Protein AF-A0A7W0PRT0-F1 (afdb_monomer)

pLDDT: mean 80.56, std 15.02, range [45.62, 97.81]

Mean predicted aligned error: 17.12 Å

Sequence (152 aa):
MVGTLVRATRDLDLAEDAVQDAFESAIAAWARDGIPDSPAAWLITTARRKAIDRQRREMTLTRKLPLLIVPCDDESSIDDIPDERLRLIFTCCHPAIAIEGRVALALRLETAAIARLFVVPTATMAARVTRAKKIARSGIAYRVPEARELPG

Structure (mmCIF, N/CA/C/O backbone):
data_AF-A0A7W0PRT0-F1
#
_entry.id   AF-A0A7W0PRT0-F1
#
loop_
_atom_site.group_PDB
_atom_site.id
_atom_site.type_symbol
_atom_site.label_atom_id
_atom_site.label_alt_id
_atom_site.label_comp_id
_atom_site.label_asym_id
_atom_site.label_entity_id
_atom_site.label_seq_id
_atom_site.pdbx_PDB_ins_code
_atom_site.Cartn_x
_atom_site.Cartn_y
_atom_site.Cartn_z
_atom_site.occupancy
_atom_site.B_iso_or_equiv
_atom_site.auth_seq_id
_atom_site.auth_comp_id
_atom_site.auth_asym_id
_atom_site.auth_atom_id
_atom_site.pdbx_PDB_model_num
ATOM 1 N N . MET A 1 1 ? -13.320 6.266 21.717 1.00 76.94 1 MET A N 1
ATOM 2 C CA . MET A 1 1 ? -12.847 5.166 20.850 1.00 76.94 1 MET A CA 1
ATOM 3 C C . MET A 1 1 ? -11.833 5.661 19.828 1.00 76.94 1 MET A C 1
ATOM 5 O O . MET A 1 1 ? -10.686 5.259 19.961 1.00 76.94 1 MET A O 1
ATOM 9 N N . VAL A 1 2 ? -12.188 6.574 18.907 1.00 78.88 2 VAL A N 1
ATOM 10 C CA . VAL A 1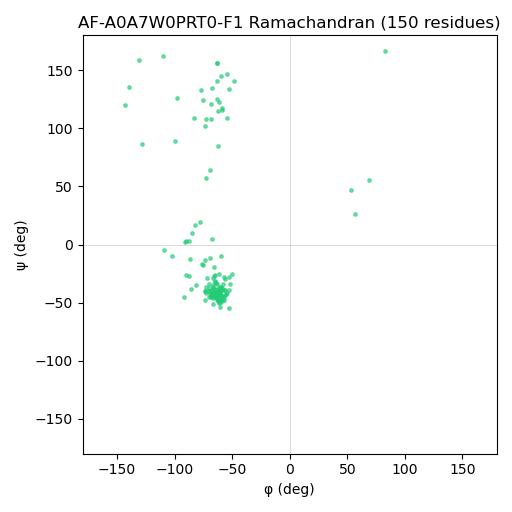 2 ? -11.227 7.165 17.944 1.00 78.88 2 VAL A CA 1
ATOM 11 C C . VAL A 1 2 ? -10.011 7.750 18.665 1.00 78.88 2 VAL A C 1
ATOM 13 O O . VAL A 1 2 ? -8.915 7.262 18.453 1.00 78.88 2 VAL A O 1
ATOM 16 N N . GLY A 1 3 ? -10.182 8.649 19.645 1.00 76.06 3 GLY A N 1
ATOM 17 C CA . GLY A 1 3 ? -9.042 9.197 20.409 1.00 76.06 3 GLY A CA 1
ATOM 18 C C . GLY A 1 3 ? -8.158 8.148 21.114 1.00 76.06 3 GLY A C 1
ATOM 19 O O . GLY A 1 3 ? -6.959 8.352 21.287 1.00 76.06 3 GLY A O 1
ATOM 20 N N . THR A 1 4 ? -8.720 6.990 21.476 1.00 82.88 4 THR A N 1
ATOM 21 C CA . THR A 1 4 ? -7.963 5.861 22.040 1.00 82.88 4 THR A CA 1
ATOM 22 C C . THR A 1 4 ? -7.127 5.160 20.967 1.00 82.88 4 THR A C 1
ATOM 24 O O . THR A 1 4 ? -5.984 4.793 21.236 1.00 82.88 4 THR A O 1
ATOM 27 N N . LEU A 1 5 ? -7.679 5.000 19.758 1.00 86.75 5 LEU A N 1
ATOM 28 C CA . LEU A 1 5 ? -6.958 4.471 18.604 1.00 86.75 5 LEU A CA 1
ATOM 29 C C . LEU A 1 5 ? -5.905 5.455 18.099 1.00 86.75 5 LEU A C 1
ATOM 31 O O . LEU A 1 5 ? -4.775 5.030 17.939 1.00 86.75 5 LEU A O 1
ATOM 35 N N . VAL A 1 6 ? -6.219 6.747 17.961 1.00 89.06 6 VAL A N 1
ATOM 36 C CA . VAL A 1 6 ? -5.270 7.796 17.540 1.00 89.06 6 VAL A CA 1
ATOM 37 C C . VAL A 1 6 ? -4.031 7.799 18.429 1.00 89.06 6 VAL A C 1
ATOM 39 O O . VAL A 1 6 ? -2.908 7.882 17.944 1.00 89.06 6 VAL A O 1
ATOM 42 N N . ARG A 1 7 ? -4.195 7.634 19.748 1.00 86.06 7 ARG A N 1
ATOM 43 C CA . ARG A 1 7 ? -3.053 7.517 20.668 1.00 86.06 7 ARG A CA 1
ATOM 44 C C . ARG A 1 7 ? -2.208 6.261 20.416 1.00 86.06 7 ARG A C 1
ATOM 46 O O . ARG A 1 7 ? -1.009 6.274 20.689 1.00 86.06 7 ARG A O 1
ATOM 53 N N . ALA A 1 8 ? -2.825 5.178 19.951 1.00 83.06 8 ALA A N 1
ATOM 54 C CA . ALA A 1 8 ? -2.164 3.904 19.685 1.00 83.06 8 ALA A CA 1
ATOM 55 C C . ALA A 1 8 ? -1.524 3.837 18.286 1.00 83.06 8 ALA A C 1
ATOM 57 O O . ALA A 1 8 ? -0.439 3.277 18.160 1.00 83.06 8 ALA A O 1
ATOM 58 N N . THR A 1 9 ? -2.170 4.401 17.265 1.00 85.75 9 THR A N 1
ATOM 59 C CA . THR A 1 9 ? -1.715 4.423 15.866 1.00 85.75 9 THR A CA 1
ATOM 60 C C . THR A 1 9 ? -0.808 5.612 15.567 1.00 85.75 9 THR A C 1
ATOM 62 O O . THR A 1 9 ? 0.048 5.509 14.699 1.00 85.75 9 THR A O 1
ATOM 65 N N . ARG A 1 10 ? -0.961 6.723 16.306 1.00 88.00 10 ARG A N 1
ATOM 66 C CA . ARG A 1 10 ? -0.395 8.052 15.995 1.00 88.00 10 ARG A CA 1
ATOM 67 C C . ARG A 1 10 ? -0.809 8.581 14.619 1.00 88.00 10 ARG A C 1
ATOM 69 O O . ARG A 1 10 ? -0.109 9.402 14.041 1.00 88.00 10 ARG A O 1
ATOM 76 N N . ASP A 1 11 ? -1.956 8.120 14.144 1.00 90.44 11 ASP A N 1
ATOM 77 C CA . ASP A 1 11 ? -2.507 8.414 12.829 1.00 90.44 11 ASP A CA 1
ATOM 78 C C . ASP A 1 11 ? -4.028 8.538 12.976 1.00 90.44 11 ASP A C 1
ATOM 80 O O . ASP A 1 11 ? -4.677 7.616 13.493 1.00 90.44 11 ASP A O 1
ATOM 84 N N . LEU A 1 12 ? -4.560 9.713 12.623 1.00 91.88 12 LEU A N 1
ATOM 85 C CA . LEU A 1 12 ? -5.978 10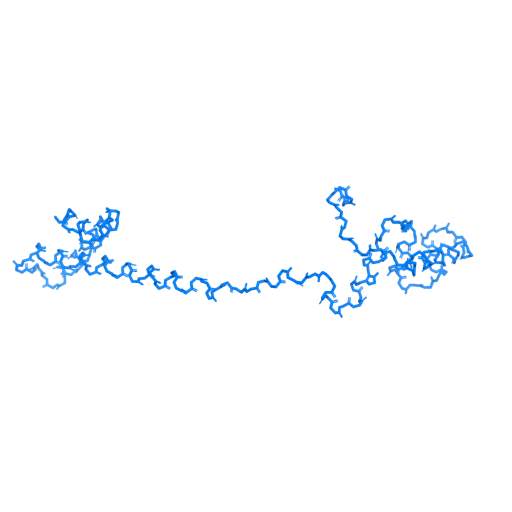.041 12.756 1.00 91.88 12 LEU A CA 1
ATOM 86 C C . LEU A 1 12 ? -6.817 9.322 11.707 1.00 91.88 12 LEU A C 1
ATOM 88 O O . LEU A 1 12 ? -7.800 8.680 12.071 1.00 91.88 12 LEU A O 1
ATOM 92 N N . ASP A 1 13 ? -6.389 9.373 10.453 1.00 92.44 13 ASP A N 1
ATOM 93 C CA . ASP A 1 13 ? -7.126 8.803 9.331 1.00 92.44 13 ASP A CA 1
ATOM 94 C C . ASP A 1 13 ? -7.214 7.282 9.493 1.00 92.44 13 ASP A C 1
ATOM 96 O O . ASP A 1 13 ? -8.296 6.694 9.459 1.00 92.44 13 ASP A O 1
ATOM 100 N N . LEU A 1 14 ? -6.092 6.640 9.847 1.00 91.50 14 LEU A N 1
ATOM 101 C CA . LEU A 1 14 ? -6.068 5.206 10.143 1.00 91.50 14 LEU A CA 1
ATOM 102 C C . LEU A 1 14 ? -6.992 4.834 11.312 1.00 91.50 14 LEU A C 1
ATOM 104 O O . LEU A 1 14 ? -7.586 3.752 11.324 1.00 91.50 14 LEU A O 1
ATOM 108 N N . ALA A 1 15 ? -7.083 5.694 12.328 1.00 91.75 15 ALA A N 1
ATOM 109 C CA . ALA A 1 15 ? -7.939 5.458 13.482 1.00 91.75 15 ALA A CA 1
ATOM 110 C C . ALA A 1 15 ? -9.426 5.576 13.130 1.00 91.75 15 ALA A C 1
ATOM 112 O O . ALA A 1 15 ? -10.221 4.775 13.629 1.00 91.75 15 ALA A O 1
ATOM 113 N N . GLU A 1 16 ? -9.804 6.547 12.301 1.00 94.94 16 GLU A N 1
ATOM 114 C CA . GLU A 1 16 ? -11.180 6.724 11.837 1.00 94.94 16 GLU A CA 1
ATOM 115 C C . GLU A 1 16 ? -11.617 5.563 10.945 1.00 94.94 16 GLU A C 1
ATOM 117 O O . GLU A 1 16 ? -12.615 4.907 11.259 1.00 94.94 16 GLU A O 1
ATOM 122 N N . ASP A 1 17 ? -10.821 5.222 9.933 1.00 95.88 17 ASP A N 1
ATOM 123 C CA . ASP A 1 17 ? -11.082 4.095 9.032 1.00 95.88 17 ASP A CA 1
ATOM 124 C C . ASP A 1 17 ? -11.220 2.777 9.798 1.00 95.88 17 ASP A C 1
ATOM 126 O O . ASP A 1 17 ? -12.140 1.986 9.584 1.00 95.88 17 ASP A O 1
ATOM 130 N N . ALA A 1 18 ? -10.322 2.527 10.753 1.00 96.38 18 ALA A N 1
ATOM 131 C CA . ALA A 1 18 ? -10.369 1.311 11.554 1.00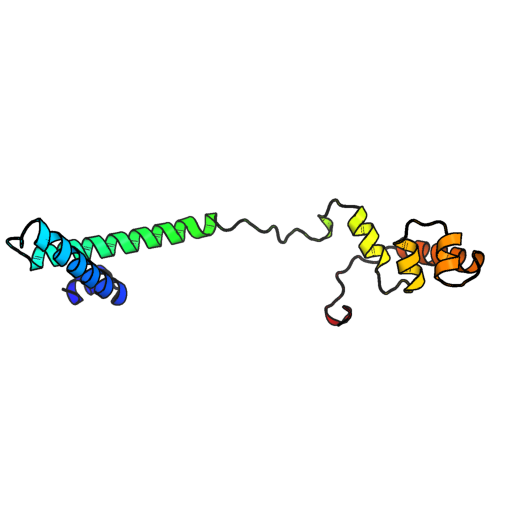 96.38 18 ALA A CA 1
ATOM 132 C C . ALA A 1 18 ? -11.619 1.233 12.445 1.00 96.38 18 ALA A C 1
ATOM 134 O O . ALA A 1 18 ? -12.119 0.135 12.707 1.00 96.38 18 ALA A O 1
ATOM 135 N N . VAL A 1 19 ? -12.129 2.372 12.921 1.00 96.56 19 VAL A N 1
ATOM 136 C CA . VAL A 1 19 ? -13.381 2.425 13.683 1.00 96.56 19 VAL A CA 1
ATOM 137 C C . VAL A 1 19 ? -14.583 2.187 12.774 1.00 96.56 19 VAL A C 1
ATOM 139 O O . VAL A 1 19 ? -15.469 1.422 13.156 1.00 96.56 19 VAL A O 1
ATOM 142 N N . GLN A 1 20 ? -14.608 2.771 11.577 1.00 97.00 20 GLN A N 1
ATOM 143 C CA . GLN A 1 20 ? -15.679 2.549 10.601 1.00 97.00 20 GLN A CA 1
ATOM 144 C C . GLN A 1 20 ? -15.762 1.071 10.190 1.00 97.00 20 GLN A C 1
ATOM 146 O O . GLN A 1 20 ? -16.824 0.460 10.315 1.00 97.00 20 GLN A O 1
ATOM 151 N N . ASP A 1 21 ? -14.629 0.451 9.853 1.00 97.50 21 ASP A N 1
ATOM 152 C CA . ASP A 1 21 ? -14.549 -0.985 9.552 1.00 97.50 21 ASP A CA 1
ATOM 153 C C . ASP A 1 21 ? -15.029 -1.867 10.718 1.00 97.50 21 ASP A C 1
AT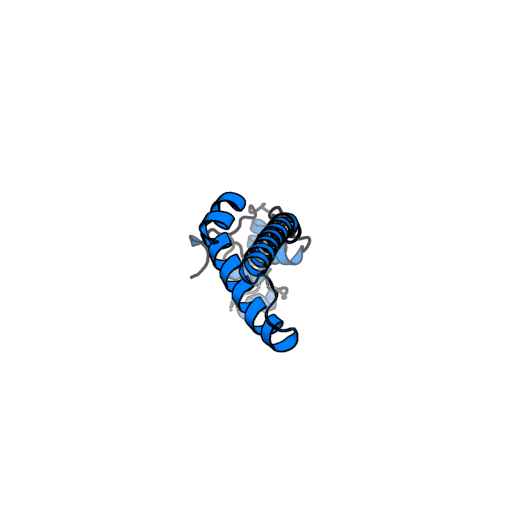OM 155 O O . ASP A 1 21 ? -15.543 -2.976 10.522 1.00 97.50 21 ASP A O 1
ATOM 159 N N . ALA A 1 22 ? -14.793 -1.431 11.960 1.00 97.56 22 ALA A N 1
ATOM 160 C CA . ALA A 1 22 ? -15.240 -2.158 13.141 1.00 97.56 22 ALA A CA 1
ATOM 161 C C . ALA A 1 22 ? -16.763 -2.100 13.286 1.00 97.56 22 ALA A C 1
ATOM 163 O O . ALA A 1 22 ? -17.366 -3.121 13.613 1.00 97.56 22 ALA A O 1
ATOM 164 N N . PHE A 1 23 ? -17.382 -0.952 12.999 1.00 97.25 23 PHE A N 1
ATOM 165 C CA . PHE A 1 23 ? -18.839 -0.827 12.952 1.00 97.25 23 PHE A CA 1
ATOM 166 C C . PHE A 1 23 ? -19.453 -1.641 11.813 1.00 97.25 23 PHE A C 1
ATOM 168 O O . PHE A 1 23 ? -20.430 -2.350 12.044 1.00 97.25 23 PHE A O 1
ATOM 175 N N . GLU A 1 24 ? -18.857 -1.624 10.622 1.00 97.81 24 GLU A N 1
ATOM 176 C CA . GLU A 1 24 ? -19.289 -2.475 9.508 1.00 97.81 24 GLU A CA 1
ATOM 177 C C . GLU A 1 24 ? -19.258 -3.960 9.907 1.00 97.81 24 GLU A C 1
ATOM 179 O O . GLU A 1 24 ? -20.238 -4.692 9.752 1.00 97.81 24 GLU A O 1
ATOM 184 N N . SER A 1 25 ? -18.150 -4.390 10.521 1.00 97.25 25 SER A N 1
ATOM 185 C CA . SER A 1 25 ? -17.993 -5.766 11.004 1.00 97.25 25 SER A CA 1
ATOM 186 C C . SER A 1 25 ? -19.006 -6.106 12.106 1.00 97.25 25 SER A C 1
ATOM 188 O O . SER A 1 25 ? -19.461 -7.246 12.182 1.00 97.25 25 SER A O 1
ATOM 190 N N . ALA A 1 26 ? -19.365 -5.137 12.954 1.00 97.56 26 ALA A N 1
ATOM 191 C CA . ALA A 1 26 ? -20.356 -5.313 14.010 1.00 97.56 26 ALA A CA 1
ATOM 192 C C . ALA A 1 26 ? -21.758 -5.551 13.443 1.00 97.56 26 ALA A C 1
ATOM 194 O O . ALA A 1 26 ? -22.436 -6.461 13.907 1.00 97.56 26 ALA A O 1
ATOM 195 N N . ILE A 1 27 ? -22.176 -4.797 12.420 1.00 97.38 27 ILE A N 1
ATOM 196 C CA . ILE A 1 27 ? -23.500 -4.962 11.797 1.00 97.38 27 ILE A CA 1
ATOM 197 C C . ILE A 1 27 ? -23.669 -6.395 11.282 1.00 97.38 27 ILE A C 1
ATOM 199 O O . ILE A 1 27 ? -24.667 -7.049 11.581 1.00 97.38 27 ILE A O 1
ATOM 203 N N . ALA A 1 28 ? -22.669 -6.911 10.563 1.00 96.31 28 ALA A N 1
ATOM 204 C CA . ALA A 1 28 ? -22.704 -8.273 10.041 1.00 96.31 28 ALA A CA 1
ATOM 205 C C . ALA A 1 28 ? -22.625 -9.337 11.153 1.00 96.31 28 ALA A C 1
ATOM 207 O O . ALA A 1 28 ? -23.374 -10.313 11.131 1.00 96.31 28 ALA A O 1
ATOM 208 N N . ALA A 1 29 ? -21.727 -9.158 12.128 1.00 96.56 29 ALA A N 1
ATOM 209 C CA . ALA A 1 29 ? -21.525 -10.130 13.200 1.00 96.56 29 ALA A CA 1
ATOM 210 C C . ALA A 1 29 ? -22.729 -10.203 14.144 1.00 96.56 29 ALA A C 1
ATOM 212 O O . ALA A 1 29 ? -23.188 -11.294 14.456 1.00 96.56 29 ALA A O 1
ATOM 213 N N . TRP A 1 30 ? -23.281 -9.066 14.568 1.00 96.94 30 TRP A N 1
ATOM 214 C CA . TRP A 1 30 ? -24.387 -9.041 15.527 1.00 96.94 30 TRP A CA 1
ATOM 215 C C . TRP A 1 30 ? -25.700 -9.522 14.919 1.00 96.94 30 TRP A C 1
ATOM 217 O O . TRP A 1 30 ? -26.515 -10.103 15.630 1.00 96.94 30 TRP A O 1
ATOM 227 N N . ALA A 1 31 ? -25.893 -9.342 13.608 1.00 96.25 31 ALA A N 1
ATOM 228 C CA . ALA A 1 31 ? -27.037 -9.913 12.903 1.00 96.25 31 ALA A CA 1
ATOM 229 C C . ALA A 1 31 ? -27.024 -11.453 12.911 1.00 96.25 31 ALA A C 1
ATOM 231 O O . ALA A 1 31 ? -28.084 -12.073 12.942 1.00 96.25 31 ALA A O 1
ATOM 232 N N . ARG A 1 32 ? -25.837 -12.071 12.885 1.00 96.19 32 ARG A N 1
ATOM 233 C CA . ARG A 1 32 ? -25.671 -13.531 12.855 1.00 96.19 32 ARG A CA 1
ATOM 234 C C . ARG A 1 32 ? -25.546 -14.145 14.250 1.00 96.19 32 ARG A C 1
ATOM 236 O O . ARG A 1 32 ? -26.166 -15.165 14.525 1.00 96.19 32 ARG A O 1
ATOM 243 N N . ASP A 1 33 ? -24.735 -13.524 15.099 1.00 95.81 33 ASP A N 1
ATOM 244 C CA . ASP A 1 33 ? -24.234 -14.099 16.351 1.00 95.81 33 ASP A CA 1
ATOM 245 C C . ASP A 1 33 ? -24.869 -13.437 17.594 1.00 95.81 33 ASP A C 1
ATOM 247 O O . ASP A 1 33 ? -24.628 -13.869 18.720 1.00 95.81 33 ASP A O 1
ATOM 251 N N . GLY A 1 34 ? -25.696 -12.400 17.403 1.00 94.62 34 GLY A N 1
ATOM 252 C CA . GLY A 1 34 ? -26.265 -11.584 18.475 1.00 94.62 34 GLY A CA 1
ATOM 253 C C . GLY A 1 34 ? -25.318 -10.485 18.971 1.00 94.62 34 GLY A C 1
ATOM 254 O O . GLY A 1 34 ? -24.127 -10.453 18.656 1.00 94.62 34 GLY A O 1
ATOM 255 N N . ILE A 1 35 ? -25.861 -9.540 19.744 1.00 96.06 35 ILE A N 1
ATOM 256 C CA . ILE A 1 35 ? -25.077 -8.452 20.343 1.00 96.06 35 ILE A CA 1
ATOM 257 C C . ILE A 1 35 ? -24.269 -9.022 21.527 1.00 96.06 35 ILE A C 1
ATOM 259 O O . ILE A 1 35 ? -24.875 -9.582 22.439 1.00 96.06 35 ILE A O 1
ATOM 263 N N . PRO A 1 36 ? -22.930 -8.876 21.553 1.00 95.12 36 PRO A N 1
ATOM 264 C CA . PRO A 1 36 ? -22.096 -9.327 22.664 1.00 95.12 36 PRO A CA 1
ATOM 265 C C . PRO A 1 36 ? -22.416 -8.598 23.972 1.00 95.12 36 PRO A C 1
ATOM 267 O O . PRO A 1 36 ? -22.800 -7.430 23.948 1.00 95.12 36 PRO A O 1
ATOM 270 N N . ASP A 1 37 ? -22.099 -9.221 25.110 1.00 95.25 37 ASP A N 1
ATOM 271 C CA . ASP A 1 37 ? -22.300 -8.637 26.450 1.00 95.25 37 ASP A CA 1
ATOM 272 C C . ASP A 1 37 ? -21.605 -7.277 26.641 1.00 95.25 37 ASP A C 1
ATOM 274 O O . ASP A 1 37 ? -22.067 -6.422 27.396 1.00 95.25 37 ASP A O 1
ATOM 278 N N . SER A 1 38 ? -20.485 -7.049 25.943 1.00 95.69 38 SER A N 1
ATOM 279 C CA . SER A 1 38 ? -19.787 -5.759 25.925 1.00 95.69 38 SER A CA 1
ATOM 280 C C . SER A 1 38 ? -19.527 -5.271 24.493 1.00 95.69 38 SER A C 1
ATOM 282 O O . SER A 1 38 ? -18.435 -5.477 23.946 1.00 95.69 38 SER A O 1
ATOM 284 N N . PRO A 1 39 ? -20.495 -4.568 23.872 1.00 95.62 39 PRO A N 1
ATOM 285 C CA . PRO A 1 39 ? -20.374 -4.085 22.495 1.00 95.62 39 PRO A CA 1
ATOM 286 C C . PRO A 1 39 ? -19.210 -3.106 22.315 1.00 95.62 39 PRO A C 1
ATOM 288 O O . PRO A 1 39 ? -18.468 -3.173 21.336 1.00 95.62 39 PRO A O 1
ATOM 291 N N . ALA A 1 40 ? -19.002 -2.219 23.293 1.00 94.88 40 ALA A N 1
ATOM 292 C CA . ALA A 1 40 ? -17.932 -1.228 23.254 1.00 94.88 40 ALA A CA 1
ATOM 293 C C . ALA A 1 40 ? -16.537 -1.875 23.282 1.00 94.88 40 ALA A C 1
ATOM 295 O O . ALA A 1 40 ? -15.658 -1.483 22.512 1.00 94.88 40 ALA A O 1
ATOM 296 N N . ALA A 1 41 ? -16.329 -2.887 24.133 1.00 94.69 41 ALA A N 1
ATOM 297 C CA . ALA A 1 41 ? -15.056 -3.604 24.203 1.00 94.69 41 ALA A CA 1
ATOM 298 C C . ALA A 1 41 ? -14.786 -4.400 22.919 1.00 94.69 41 ALA A C 1
ATOM 300 O O . ALA A 1 41 ? -13.648 -4.434 22.436 1.00 94.69 41 ALA A O 1
ATOM 301 N N . TRP A 1 42 ? -15.837 -4.987 22.338 1.00 96.88 42 TRP A N 1
ATOM 302 C CA . TRP A 1 42 ? -15.759 -5.673 21.053 1.00 96.88 42 TRP A CA 1
ATOM 303 C C . TRP A 1 42 ? -15.333 -4.710 19.939 1.00 96.88 42 TRP A C 1
ATOM 305 O O . TRP A 1 42 ? -14.354 -4.978 19.246 1.00 96.88 42 TRP A O 1
ATOM 315 N N . LEU A 1 43 ? -15.984 -3.546 19.828 1.00 97.06 43 LEU A N 1
ATOM 316 C CA . LEU A 1 43 ? -15.668 -2.531 18.817 1.00 97.06 43 LEU A CA 1
ATOM 317 C C . LEU A 1 43 ? -14.235 -2.008 18.944 1.00 97.06 43 LEU A C 1
ATOM 319 O O . LEU A 1 43 ? -13.514 -1.967 17.951 1.00 97.06 43 LEU A O 1
ATOM 323 N N . ILE A 1 44 ? -13.785 -1.672 20.158 1.00 95.38 44 ILE A N 1
ATOM 324 C CA . ILE A 1 44 ? -12.408 -1.205 20.394 1.00 95.38 44 ILE A CA 1
ATOM 325 C C . ILE A 1 44 ? -11.392 -2.276 19.978 1.00 95.38 44 ILE A C 1
ATOM 327 O O . ILE A 1 44 ? -10.379 -1.969 19.345 1.00 95.38 44 ILE A O 1
ATOM 331 N N . THR A 1 45 ? -11.658 -3.537 20.320 1.00 96.06 45 THR A N 1
ATOM 332 C CA . THR A 1 45 ? -10.772 -4.660 19.990 1.00 96.06 45 THR A CA 1
ATOM 333 C C . THR A 1 45 ? -10.716 -4.896 18.485 1.00 96.06 45 THR A C 1
ATOM 335 O O . THR A 1 45 ? -9.625 -5.036 17.927 1.00 96.06 45 THR A O 1
ATOM 338 N N . THR A 1 46 ? -11.870 -4.902 17.819 1.00 97.38 46 THR A N 1
ATOM 339 C CA . THR A 1 46 ? -11.976 -5.065 16.367 1.00 97.38 46 THR A CA 1
ATOM 340 C C . THR A 1 46 ? -11.290 -3.914 15.639 1.00 97.38 46 THR A C 1
ATOM 342 O O . THR A 1 46 ? -10.442 -4.174 14.788 1.00 97.38 46 THR A O 1
ATOM 345 N N . ALA A 1 47 ? -11.543 -2.662 16.029 1.00 97.00 47 ALA A N 1
ATOM 346 C CA . ALA A 1 47 ? -10.887 -1.492 15.446 1.00 97.00 47 ALA A CA 1
ATOM 347 C C . ALA A 1 47 ? -9.362 -1.565 15.604 1.00 97.00 47 ALA A C 1
ATOM 349 O O . ALA A 1 47 ? -8.616 -1.382 14.645 1.00 97.00 47 ALA A O 1
ATOM 350 N N . ARG A 1 48 ? -8.865 -1.940 16.789 1.00 95.56 48 ARG A N 1
ATOM 351 C CA . ARG A 1 48 ? -7.421 -2.107 17.012 1.00 95.56 48 ARG A CA 1
ATOM 352 C C . ARG A 1 48 ? -6.811 -3.177 16.102 1.00 95.56 48 ARG A C 1
ATOM 354 O O . ARG A 1 48 ? -5.715 -2.976 15.586 1.00 95.56 48 ARG A O 1
ATOM 361 N N . ARG A 1 49 ? -7.501 -4.304 15.898 1.00 96.44 49 ARG A N 1
ATOM 362 C CA . ARG A 1 49 ? -7.050 -5.364 14.979 1.00 96.44 49 ARG A CA 1
ATOM 363 C C . ARG A 1 49 ? -7.029 -4.873 13.528 1.00 96.44 49 ARG A C 1
ATOM 365 O O . ARG A 1 49 ? -6.016 -5.054 12.864 1.00 96.44 49 ARG A O 1
ATOM 372 N N . LYS A 1 50 ? -8.081 -4.178 13.078 1.00 96.56 50 LYS A N 1
ATOM 373 C CA . LYS A 1 50 ? -8.169 -3.583 11.731 1.00 96.56 50 LYS A CA 1
ATOM 374 C C . LYS A 1 50 ? -7.033 -2.590 11.464 1.00 96.56 50 LYS A C 1
ATOM 376 O O . LYS A 1 50 ? -6.405 -2.660 10.411 1.00 96.56 50 LYS A O 1
ATOM 381 N N . ALA A 1 51 ? -6.721 -1.726 12.432 1.00 95.75 51 ALA A N 1
ATOM 382 C CA . ALA A 1 51 ? -5.603 -0.786 12.331 1.00 95.75 51 ALA A CA 1
ATOM 383 C C . ALA A 1 51 ? -4.250 -1.509 12.189 1.00 95.75 51 ALA A C 1
ATOM 385 O O . ALA A 1 51 ? -3.471 -1.199 11.289 1.00 95.75 51 ALA A O 1
ATOM 386 N N . ILE A 1 52 ? -3.993 -2.524 13.026 1.00 94.88 52 ILE A N 1
ATOM 387 C CA . ILE A 1 52 ? -2.769 -3.342 12.951 1.00 94.88 52 ILE A CA 1
ATOM 388 C C . ILE A 1 52 ? -2.661 -4.047 11.594 1.00 94.88 52 ILE A C 1
ATOM 390 O O . ILE A 1 52 ? -1.580 -4.100 11.006 1.00 94.88 52 ILE A O 1
ATOM 394 N N . ASP A 1 53 ? -3.765 -4.594 11.091 1.00 95.25 53 ASP A N 1
ATOM 395 C CA . ASP A 1 53 ? -3.777 -5.307 9.818 1.00 95.25 53 ASP A CA 1
ATOM 396 C C . ASP A 1 53 ? -3.507 -4.370 8.634 1.00 95.25 53 ASP A C 1
ATOM 398 O O . ASP A 1 53 ? -2.727 -4.735 7.752 1.00 95.25 53 ASP A O 1
ATOM 402 N N . ARG A 1 54 ? -4.069 -3.151 8.629 1.00 93.62 54 ARG A N 1
ATOM 403 C CA . ARG A 1 54 ? -3.731 -2.119 7.630 1.00 93.62 54 ARG A CA 1
ATOM 404 C C . ARG A 1 54 ? -2.241 -1.775 7.673 1.00 93.62 54 ARG A C 1
ATOM 406 O O . ARG A 1 54 ? -1.574 -1.878 6.647 1.00 93.62 54 ARG A O 1
ATOM 413 N N . GLN A 1 55 ? -1.694 -1.496 8.855 1.00 92.75 55 GLN A N 1
ATOM 414 C CA . GLN A 1 55 ? -0.275 -1.159 9.004 1.00 92.75 55 GLN A CA 1
ATOM 415 C C . GLN A 1 55 ? 0.646 -2.300 8.535 1.00 92.75 55 GLN A C 1
ATOM 417 O O . GLN A 1 55 ? 1.636 -2.078 7.843 1.00 92.75 55 GLN A O 1
ATOM 422 N N . ARG A 1 56 ? 0.300 -3.558 8.837 1.00 93.81 56 ARG A N 1
ATOM 423 C CA . ARG A 1 56 ? 1.042 -4.734 8.344 1.00 93.81 56 ARG A CA 1
ATOM 424 C C . ARG A 1 56 ? 0.981 -4.878 6.824 1.00 93.81 56 ARG A C 1
ATOM 426 O O . ARG A 1 56 ? 1.975 -5.286 6.212 1.00 93.81 56 ARG A O 1
ATOM 433 N N . ARG A 1 57 ? -0.172 -4.583 6.214 1.00 94.50 57 ARG A N 1
ATOM 434 C CA . ARG A 1 57 ? -0.334 -4.587 4.752 1.00 94.50 57 ARG A CA 1
ATOM 435 C C . ARG A 1 57 ? 0.534 -3.516 4.111 1.00 94.50 57 ARG A C 1
ATOM 437 O O . ARG A 1 57 ? 1.248 -3.836 3.169 1.00 94.50 57 ARG A O 1
ATOM 444 N N . GLU A 1 58 ? 0.538 -2.308 4.659 1.00 93.31 58 GLU A N 1
ATOM 445 C CA . GLU A 1 58 ? 1.366 -1.205 4.174 1.00 93.31 58 GLU A CA 1
ATOM 446 C C . GLU A 1 58 ? 2.861 -1.521 4.299 1.00 93.31 58 GLU A C 1
ATOM 448 O O . GLU A 1 58 ? 3.589 -1.453 3.315 1.00 93.31 58 GLU A O 1
ATOM 453 N N . MET A 1 59 ? 3.315 -2.020 5.454 1.00 93.31 59 MET A N 1
ATOM 454 C CA . MET A 1 59 ? 4.699 -2.486 5.624 1.00 93.31 59 MET A CA 1
ATOM 455 C C . MET A 1 59 ? 5.077 -3.573 4.608 1.00 93.31 59 MET A C 1
ATOM 457 O O . MET A 1 59 ? 6.196 -3.604 4.094 1.00 93.31 59 MET A O 1
ATOM 461 N N . THR A 1 60 ? 4.149 -4.488 4.315 1.00 95.69 60 THR A N 1
ATOM 462 C CA . THR A 1 60 ? 4.365 -5.534 3.309 1.00 95.69 60 THR A CA 1
ATOM 463 C C . THR A 1 60 ? 4.451 -4.945 1.908 1.00 95.69 60 THR A C 1
ATOM 465 O O . THR A 1 60 ? 5.321 -5.366 1.148 1.00 95.69 60 THR A O 1
ATOM 468 N N . LEU A 1 61 ? 3.582 -3.987 1.576 1.00 94.06 61 LEU A N 1
ATOM 469 C CA . LEU A 1 61 ? 3.597 -3.277 0.303 1.00 94.06 61 LEU A CA 1
ATOM 470 C C . LEU A 1 61 ? 4.927 -2.546 0.128 1.00 94.06 61 LEU A C 1
ATOM 472 O O . LEU A 1 61 ? 5.633 -2.836 -0.829 1.00 94.06 61 LEU A O 1
ATOM 476 N N . THR A 1 62 ? 5.331 -1.716 1.089 1.00 94.44 62 THR A N 1
ATOM 477 C CA . THR A 1 62 ? 6.603 -0.979 1.069 1.00 94.44 62 THR A CA 1
ATOM 478 C C . THR A 1 62 ? 7.807 -1.906 0.920 1.00 94.44 62 THR A C 1
ATOM 480 O O . THR A 1 62 ? 8.727 -1.608 0.167 1.00 94.44 62 THR A O 1
ATOM 483 N N . ARG A 1 63 ? 7.798 -3.073 1.576 1.00 93.81 63 ARG A N 1
ATOM 484 C CA . ARG A 1 63 ? 8.872 -4.071 1.437 1.00 93.81 63 ARG A CA 1
ATOM 485 C C . ARG A 1 63 ? 8.891 -4.746 0.062 1.00 93.81 63 ARG A C 1
ATOM 487 O O . ARG A 1 63 ? 9.957 -5.135 -0.403 1.00 93.81 63 ARG A O 1
ATOM 494 N N . LYS A 1 64 ? 7.727 -4.957 -0.557 1.00 93.25 64 LYS A N 1
ATOM 495 C CA . LYS A 1 64 ? 7.604 -5.674 -1.836 1.00 93.25 64 LYS A CA 1
ATOM 496 C C . LYS A 1 64 ? 7.692 -4.762 -3.053 1.00 93.25 64 LYS A C 1
ATOM 498 O O . LYS A 1 64 ? 8.091 -5.243 -4.105 1.00 93.25 64 LYS A O 1
ATOM 503 N N . LEU A 1 65 ? 7.344 -3.484 -2.925 1.00 93.12 65 LEU A N 1
ATOM 504 C CA . LEU A 1 65 ? 7.321 -2.533 -4.034 1.00 93.12 65 LEU A CA 1
ATOM 505 C C . LEU A 1 65 ? 8.674 -2.451 -4.768 1.00 93.12 65 LEU A C 1
ATOM 507 O O . LEU A 1 65 ? 8.663 -2.536 -5.992 1.00 93.12 65 LEU A O 1
ATOM 511 N N . PRO A 1 66 ? 9.838 -2.423 -4.082 1.00 88.81 66 PRO A N 1
ATOM 512 C CA . PRO A 1 66 ? 11.135 -2.440 -4.757 1.00 88.81 66 PRO A CA 1
ATOM 513 C C . PRO A 1 66 ? 11.417 -3.733 -5.531 1.00 88.81 66 PRO A C 1
ATOM 515 O O . PRO A 1 66 ? 12.156 -3.705 -6.502 1.00 88.81 66 PRO A O 1
ATOM 518 N N . LEU A 1 67 ? 10.819 -4.863 -5.136 1.00 89.19 67 LEU A N 1
ATOM 519 C CA . LEU A 1 67 ? 10.975 -6.142 -5.845 1.00 89.19 67 LEU A CA 1
ATOM 520 C C . LEU A 1 67 ? 10.174 -6.188 -7.154 1.00 89.19 67 LEU A C 1
ATOM 522 O O . LEU A 1 67 ? 10.409 -7.064 -7.979 1.00 89.19 67 LEU A O 1
ATOM 526 N N . LEU A 1 68 ? 9.201 -5.287 -7.320 1.00 85.31 68 LEU A N 1
ATOM 527 C CA . LEU A 1 68 ? 8.447 -5.117 -8.564 1.00 85.31 68 LEU A CA 1
ATOM 528 C C . LEU A 1 68 ? 9.153 -4.170 -9.538 1.00 85.31 68 LEU A C 1
ATOM 530 O O . LEU A 1 68 ? 8.767 -4.107 -10.704 1.00 85.31 68 LEU A O 1
ATOM 534 N N . ILE A 1 69 ? 10.175 -3.444 -9.076 1.00 82.12 69 ILE A N 1
ATOM 535 C CA . ILE A 1 69 ? 11.043 -2.671 -9.954 1.00 82.12 69 ILE A CA 1
ATOM 536 C C . ILE A 1 69 ? 11.928 -3.682 -10.677 1.00 82.12 69 ILE A C 1
ATOM 538 O O . ILE A 1 69 ? 12.884 -4.210 -10.114 1.00 82.12 69 ILE A O 1
ATOM 542 N N . VAL A 1 70 ? 11.587 -3.969 -11.930 1.00 74.31 70 VAL A N 1
ATOM 543 C CA . VAL A 1 70 ? 12.549 -4.539 -12.871 1.00 74.31 70 VAL A CA 1
ATOM 544 C C . VAL A 1 70 ? 13.561 -3.428 -13.128 1.00 74.31 70 VAL A C 1
ATOM 546 O O . VAL A 1 70 ? 13.133 -2.354 -13.559 1.00 74.31 70 VAL A O 1
ATOM 549 N N . PRO A 1 71 ? 14.861 -3.624 -12.840 1.00 63.81 71 PRO A N 1
ATOM 550 C CA . PRO A 1 71 ? 15.875 -2.707 -13.325 1.00 63.81 71 PRO A CA 1
ATOM 551 C C . PRO A 1 71 ? 15.696 -2.619 -14.841 1.00 63.81 71 PRO A C 1
ATOM 553 O O . PRO A 1 71 ? 15.904 -3.595 -15.558 1.00 63.81 71 PRO A O 1
ATOM 556 N N . CYS A 1 72 ? 15.207 -1.480 -15.324 1.00 55.28 72 CYS A N 1
ATOM 557 C CA . CYS A 1 72 ? 15.497 -1.102 -16.689 1.00 55.28 72 CYS A CA 1
ATOM 558 C C . CYS A 1 72 ? 16.988 -0.813 -16.638 1.00 55.28 72 CYS A C 1
ATOM 560 O O . CYS A 1 72 ? 17.392 0.138 -15.965 1.00 55.28 72 CYS A O 1
ATOM 562 N N . ASP A 1 73 ? 17.803 -1.684 -17.225 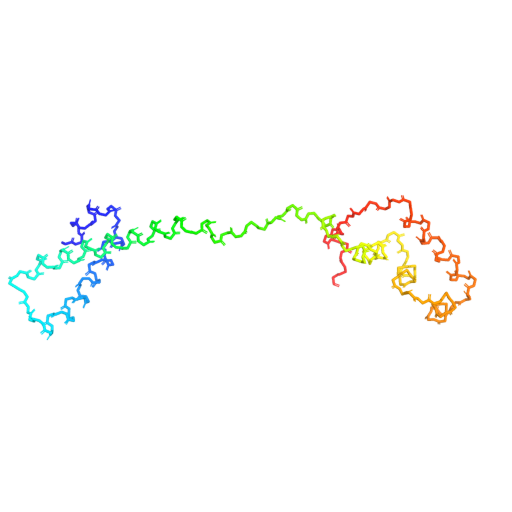1.00 57.91 73 ASP A N 1
ATOM 563 C CA . ASP A 1 73 ? 19.184 -1.337 -17.508 1.00 57.91 73 ASP A CA 1
ATOM 564 C C . ASP A 1 73 ? 19.126 -0.162 -18.495 1.00 57.91 73 ASP A C 1
ATOM 566 O O . ASP A 1 73 ? 19.173 -0.332 -19.712 1.00 57.91 73 ASP A O 1
ATOM 570 N N . ASP A 1 74 ? 18.997 1.053 -17.959 1.00 50.91 74 ASP A N 1
ATOM 571 C CA . ASP A 1 74 ? 19.198 2.319 -18.669 1.00 50.91 74 ASP A CA 1
ATOM 572 C C . ASP A 1 74 ? 20.684 2.497 -19.053 1.00 50.91 74 ASP A C 1
ATOM 574 O O . ASP A 1 74 ? 21.071 3.511 -19.628 1.00 50.91 74 ASP A O 1
ATOM 578 N N . GLU A 1 75 ? 21.519 1.482 -18.797 1.00 46.50 75 GLU A N 1
ATOM 579 C CA . GLU A 1 75 ? 22.802 1.258 -19.468 1.00 46.50 75 GLU A CA 1
ATOM 580 C C . GLU A 1 75 ? 22.676 0.488 -20.787 1.00 46.50 75 GLU A C 1
ATOM 582 O O . GLU A 1 75 ? 23.687 0.194 -21.421 1.00 46.50 75 GLU A O 1
ATOM 587 N N . SER A 1 76 ? 21.461 0.274 -21.295 1.00 45.62 76 SER A N 1
ATOM 588 C CA . SER A 1 76 ? 21.258 0.043 -22.726 1.00 45.62 76 SER A CA 1
ATOM 589 C C . SER A 1 76 ? 21.545 1.346 -23.479 1.00 45.62 76 SER A C 1
ATOM 591 O O . SER A 1 76 ? 20.672 1.952 -24.106 1.00 45.62 76 SER A O 1
ATOM 593 N N . SER A 1 77 ? 22.798 1.807 -23.432 1.00 48.53 77 SER A N 1
ATOM 594 C CA . SER A 1 77 ? 23.326 2.640 -24.496 1.00 48.53 77 SER A CA 1
ATOM 595 C C . SER A 1 77 ? 22.979 1.924 -25.797 1.00 48.53 77 SER A C 1
ATOM 597 O O . SER A 1 77 ? 23.011 0.698 -25.878 1.00 48.53 77 SER A O 1
ATOM 599 N N . ILE A 1 78 ? 22.602 2.653 -26.838 1.00 52.06 78 ILE A N 1
ATOM 600 C CA . ILE A 1 78 ? 22.223 2.017 -28.108 1.00 52.06 78 ILE A CA 1
ATOM 601 C C . ILE A 1 78 ? 23.393 1.180 -28.692 1.00 52.06 78 ILE A C 1
ATOM 603 O O . ILE A 1 78 ? 23.202 0.383 -29.611 1.00 52.06 78 ILE A O 1
ATOM 607 N N . ASP A 1 79 ? 24.598 1.305 -28.124 1.00 51.06 79 ASP A N 1
ATOM 608 C CA . ASP A 1 79 ? 25.731 0.426 -28.388 1.00 51.06 79 ASP A CA 1
ATOM 609 C C . ASP A 1 79 ? 25.555 -1.031 -27.931 1.00 51.06 79 ASP A C 1
ATOM 611 O O . ASP A 1 79 ? 26.224 -1.901 -28.495 1.00 51.06 79 ASP A O 1
ATOM 615 N N . ASP A 1 80 ? 24.626 -1.308 -27.015 1.00 51.06 80 ASP A N 1
ATOM 616 C CA . ASP A 1 80 ? 24.293 -2.652 -26.530 1.00 51.06 80 ASP A CA 1
ATOM 617 C C . ASP A 1 80 ? 23.191 -3.342 -27.338 1.00 51.06 80 ASP A C 1
ATOM 619 O O . ASP A 1 80 ? 22.824 -4.476 -27.042 1.00 51.06 80 ASP A O 1
ATOM 623 N N . ILE A 1 81 ? 22.688 -2.717 -28.409 1.00 54.09 81 ILE A N 1
ATOM 624 C CA . ILE A 1 81 ? 21.885 -3.426 -29.407 1.00 54.09 81 ILE A CA 1
ATOM 625 C C . ILE A 1 81 ? 22.844 -4.321 -30.215 1.00 54.09 81 ILE A C 1
ATOM 627 O O . ILE A 1 81 ? 23.575 -3.806 -31.068 1.00 54.09 81 ILE A O 1
ATOM 631 N N . PRO A 1 82 ? 22.826 -5.663 -30.062 1.00 53.62 82 PRO A N 1
ATOM 632 C CA . PRO A 1 82 ? 23.698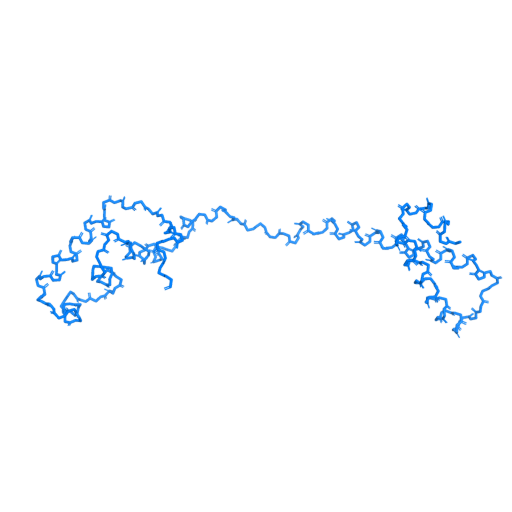 -6.560 -30.822 1.00 53.62 82 PRO A CA 1
ATOM 633 C C . PRO A 1 82 ? 23.176 -6.768 -32.257 1.00 53.62 82 PRO A C 1
ATOM 635 O O . PRO A 1 82 ? 23.509 -7.746 -32.927 1.00 53.62 82 PRO A O 1
ATOM 638 N N . ASP A 1 83 ? 22.320 -5.863 -32.732 1.00 59.22 83 ASP A N 1
ATOM 639 C CA . ASP A 1 83 ? 21.718 -5.898 -34.052 1.00 59.22 83 ASP A CA 1
ATOM 640 C C . ASP A 1 83 ? 22.472 -4.956 -34.995 1.00 59.22 83 ASP A C 1
ATOM 642 O O . ASP A 1 83 ? 22.147 -3.779 -35.183 1.00 59.22 83 ASP A O 1
ATOM 646 N N . GLU A 1 84 ? 23.489 -5.524 -35.638 1.00 57.91 84 GLU A N 1
ATOM 647 C CA . GLU A 1 84 ? 24.254 -4.907 -36.723 1.00 57.91 84 GLU A CA 1
ATOM 648 C C . GLU A 1 84 ? 23.343 -4.324 -37.828 1.00 57.91 84 GLU A C 1
ATOM 650 O O . GLU A 1 84 ? 23.718 -3.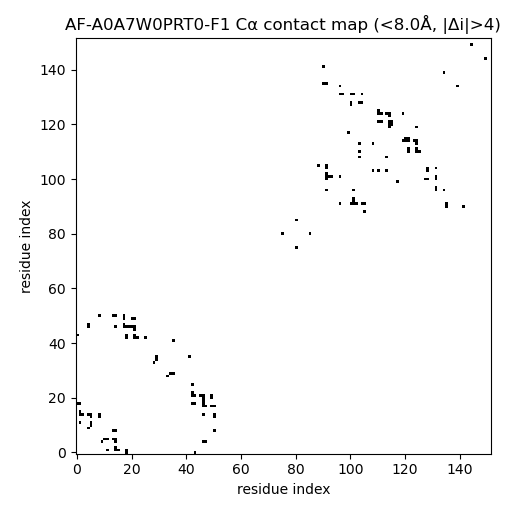377 -38.523 1.00 57.91 84 GLU A O 1
ATOM 655 N N . ARG A 1 85 ? 22.110 -4.835 -37.993 1.00 59.50 85 ARG A N 1
ATOM 656 C CA . ARG A 1 85 ? 21.163 -4.318 -38.993 1.00 59.50 85 ARG A CA 1
ATOM 657 C C . ARG A 1 85 ? 20.581 -2.970 -38.589 1.00 59.50 85 ARG A C 1
ATOM 659 O O . ARG A 1 85 ? 20.462 -2.099 -39.450 1.00 59.50 85 ARG A O 1
ATOM 666 N N . LEU A 1 86 ? 20.253 -2.769 -37.314 1.00 63.94 86 LEU A N 1
ATOM 667 C CA . LEU A 1 86 ? 19.772 -1.475 -36.822 1.00 63.94 86 LEU A CA 1
ATOM 668 C C . LEU A 1 86 ? 20.887 -0.426 -36.873 1.00 63.94 86 LEU A C 1
ATOM 670 O O . LEU A 1 86 ? 20.650 0.688 -37.345 1.00 63.94 86 LEU A O 1
ATOM 674 N N . ARG A 1 87 ? 22.124 -0.808 -36.524 1.00 63.31 87 ARG A N 1
ATOM 675 C CA . ARG A 1 87 ? 23.316 0.044 -36.704 1.00 63.31 87 ARG A CA 1
ATOM 676 C C . ARG A 1 87 ? 23.500 0.488 -38.156 1.00 63.31 87 ARG A C 1
ATOM 678 O O . ARG A 1 87 ? 23.742 1.671 -38.423 1.00 63.31 87 ARG A O 1
ATOM 685 N N . LEU A 1 88 ? 23.320 -0.428 -39.110 1.00 65.75 88 LEU A N 1
ATOM 686 C CA . LEU A 1 88 ? 23.379 -0.106 -40.535 1.00 65.75 88 LEU A CA 1
ATOM 687 C C . LEU A 1 88 ? 22.281 0.896 -40.931 1.00 65.75 88 LEU A C 1
ATOM 689 O O . LEU A 1 88 ? 22.575 1.868 -41.625 1.00 65.75 88 LEU A O 1
ATOM 693 N N . ILE A 1 89 ? 21.040 0.697 -40.471 1.00 70.88 89 ILE A N 1
ATOM 694 C CA . ILE A 1 89 ? 19.898 1.573 -40.790 1.00 70.88 89 ILE A CA 1
ATOM 695 C C . ILE A 1 89 ? 20.129 2.998 -40.266 1.00 70.88 89 ILE A C 1
ATOM 697 O O . ILE A 1 89 ? 19.987 3.951 -41.033 1.00 70.88 89 ILE A O 1
ATOM 701 N N . PHE A 1 90 ? 20.556 3.167 -39.011 1.00 68.12 90 PHE A N 1
ATOM 702 C CA . PHE A 1 90 ? 20.832 4.496 -38.450 1.00 68.12 90 PHE A CA 1
ATOM 703 C C . PHE A 1 90 ? 21.991 5.209 -39.152 1.00 68.12 90 PHE A C 1
ATOM 705 O O . PHE A 1 90 ? 21.890 6.399 -39.450 1.00 68.12 90 PHE A O 1
ATOM 712 N N . THR A 1 91 ? 23.051 4.479 -39.510 1.00 68.75 91 THR A N 1
ATOM 713 C CA . THR A 1 91 ? 24.159 5.037 -40.302 1.00 68.75 91 THR A CA 1
ATOM 714 C C . THR A 1 91 ? 23.678 5.534 -41.668 1.00 68.75 91 THR A C 1
ATOM 716 O O . THR A 1 91 ? 24.103 6.592 -42.134 1.00 68.75 91 THR A O 1
ATOM 719 N N . CYS A 1 92 ? 22.748 4.812 -42.305 1.00 72.69 92 CYS A N 1
ATOM 720 C CA . CYS A 1 92 ? 22.142 5.244 -43.565 1.00 72.69 92 CYS A CA 1
ATOM 721 C C . CYS A 1 92 ? 21.289 6.509 -43.399 1.00 72.69 92 CYS A C 1
ATOM 723 O O . CYS A 1 92 ? 21.174 7.269 -44.352 1.00 72.69 92 CYS A O 1
ATOM 725 N N . CYS A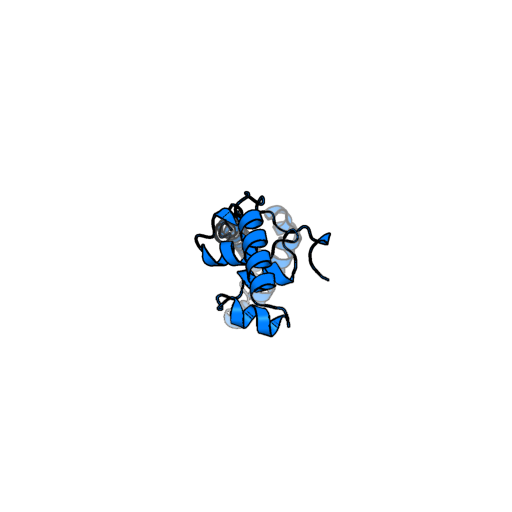 1 93 ? 20.724 6.770 -42.217 1.00 75.25 93 CYS A N 1
ATOM 726 C CA . CYS A 1 93 ? 19.848 7.914 -41.954 1.00 75.25 93 CYS A CA 1
ATOM 727 C C . CYS A 1 93 ? 20.578 9.208 -41.531 1.00 75.25 93 CYS A C 1
ATOM 729 O O . CYS A 1 93 ? 19.921 10.217 -41.280 1.00 75.25 93 CYS A O 1
ATOM 731 N N . HIS A 1 94 ? 21.915 9.226 -41.484 1.00 76.38 94 HIS A N 1
ATOM 732 C CA . HIS A 1 94 ? 22.669 10.348 -40.915 1.00 76.38 94 HIS A CA 1
ATOM 733 C C . HIS A 1 94 ? 22.556 11.663 -41.730 1.00 76.38 94 HIS A C 1
ATOM 735 O O . HIS A 1 94 ? 22.762 11.645 -42.951 1.00 76.38 94 HIS A O 1
ATOM 741 N N . PRO A 1 95 ? 22.326 12.834 -41.093 1.00 76.19 95 PRO A N 1
ATOM 742 C CA . PRO A 1 95 ? 22.097 14.109 -41.787 1.00 76.19 95 PRO A CA 1
ATOM 743 C C . PRO A 1 95 ? 23.274 14.587 -42.652 1.00 76.19 95 PRO A C 1
ATOM 745 O O . PRO A 1 95 ? 23.053 15.271 -43.648 1.00 76.19 95 PRO A O 1
ATOM 748 N N . ALA A 1 96 ? 24.512 14.181 -42.341 1.00 77.44 96 ALA A N 1
ATOM 749 C CA . ALA A 1 96 ? 25.692 14.492 -43.166 1.00 77.44 96 ALA A CA 1
ATOM 750 C C . ALA A 1 96 ? 25.728 13.761 -44.527 1.00 77.44 96 ALA A C 1
ATOM 752 O O . ALA A 1 96 ? 26.554 14.080 -45.382 1.00 77.44 96 ALA A O 1
ATOM 753 N N . ILE A 1 97 ? 24.855 12.772 -44.740 1.00 77.94 97 ILE A N 1
ATOM 754 C CA . ILE A 1 97 ? 24.689 12.078 -46.019 1.00 77.94 97 ILE A CA 1
ATOM 755 C C . ILE A 1 97 ? 23.489 12.706 -46.727 1.00 77.94 97 ILE A C 1
ATOM 757 O O . ILE A 1 97 ? 22.407 12.760 -46.152 1.00 77.94 97 ILE A O 1
ATOM 761 N N . ALA A 1 98 ? 23.650 13.159 -47.973 1.00 81.50 98 ALA A N 1
ATOM 762 C CA . ALA A 1 98 ? 22.536 13.681 -48.775 1.00 81.50 98 ALA A CA 1
ATOM 763 C C . ALA A 1 98 ? 21.384 12.660 -48.868 1.00 81.50 98 ALA A C 1
ATOM 765 O O . ALA A 1 98 ? 21.641 11.455 -48.896 1.00 81.50 98 ALA A O 1
ATOM 766 N N . ILE A 1 99 ? 20.129 13.121 -48.931 1.00 79.81 99 ILE A N 1
ATOM 767 C CA . ILE A 1 99 ? 18.928 12.263 -48.880 1.00 79.81 99 ILE A CA 1
ATOM 768 C C . ILE A 1 99 ? 18.967 11.130 -49.916 1.00 79.81 99 ILE A C 1
ATOM 770 O O . ILE A 1 99 ? 18.643 9.988 -49.603 1.00 79.81 99 ILE A O 1
ATOM 774 N N . GLU A 1 100 ? 19.464 11.406 -51.117 1.00 78.56 100 GLU A N 1
ATOM 775 C CA . GLU A 1 100 ? 19.607 10.423 -52.188 1.00 78.56 100 GLU A CA 1
ATOM 776 C C . GLU A 1 100 ? 20.649 9.355 -51.837 1.00 78.56 100 GLU A C 1
ATOM 778 O O . GLU A 1 100 ? 20.485 8.184 -52.168 1.00 78.56 100 GLU A O 1
ATOM 783 N N . GLY A 1 101 ? 21.711 9.743 -51.127 1.00 77.62 101 GLY A N 1
ATOM 784 C CA . GLY A 1 101 ? 22.712 8.823 -50.589 1.00 77.62 101 GLY A CA 1
ATOM 785 C C . GLY A 1 101 ? 22.169 7.965 -49.446 1.00 77.62 101 GLY A C 1
ATOM 786 O O . GLY A 1 101 ? 22.486 6.780 -49.387 1.00 77.62 101 GLY A O 1
ATOM 787 N N . ARG A 1 102 ? 21.314 8.532 -48.582 1.00 80.75 102 ARG A N 1
ATOM 788 C CA . ARG A 1 102 ? 20.650 7.807 -47.485 1.00 80.75 102 ARG A CA 1
ATOM 789 C C . ARG A 1 102 ? 19.757 6.691 -48.013 1.00 80.75 102 ARG A C 1
ATOM 791 O O . ARG A 1 102 ? 19.902 5.533 -47.629 1.00 80.75 102 ARG A O 1
ATOM 798 N N . VAL A 1 103 ? 18.895 7.029 -48.972 1.00 77.31 103 VAL A N 1
ATOM 799 C CA . VAL A 1 103 ? 17.994 6.074 -49.632 1.00 77.31 103 VAL A CA 1
ATOM 800 C C . VAL A 1 103 ? 18.786 5.016 -50.402 1.00 77.31 103 VAL A C 1
ATOM 802 O O . VAL A 1 103 ? 18.466 3.833 -50.322 1.00 77.31 103 VAL A O 1
ATOM 805 N N . ALA A 1 104 ? 19.854 5.410 -51.102 1.00 76.81 104 ALA A N 1
ATOM 806 C CA . ALA A 1 104 ? 20.690 4.469 -51.842 1.00 76.81 104 ALA A CA 1
ATOM 807 C C . ALA A 1 104 ? 21.464 3.483 -50.946 1.00 76.81 104 ALA A C 1
ATOM 809 O O . ALA A 1 104 ? 21.766 2.379 -51.390 1.00 76.81 104 ALA A O 1
ATOM 810 N N . LEU A 1 105 ? 21.808 3.862 -49.710 1.00 72.81 105 LEU A N 1
ATOM 811 C CA . LEU A 1 105 ? 22.459 2.969 -48.744 1.00 72.81 105 LEU A CA 1
ATOM 812 C C . LEU A 1 105 ? 21.455 2.054 -48.020 1.00 72.81 105 LEU A C 1
ATOM 814 O O . LEU A 1 105 ? 21.784 0.900 -47.748 1.00 72.81 105 LEU A O 1
ATOM 818 N N . ALA A 1 106 ? 20.240 2.545 -47.747 1.00 70.62 106 ALA A N 1
ATOM 819 C CA . ALA A 1 106 ? 19.176 1.776 -47.097 1.00 70.62 106 ALA A CA 1
ATOM 820 C C . ALA A 1 106 ? 18.553 0.717 -48.027 1.00 70.62 106 ALA A C 1
ATOM 822 O O . ALA A 1 106 ? 18.215 -0.386 -47.593 1.00 70.62 106 ALA A O 1
ATOM 823 N N . LEU A 1 107 ? 18.421 1.024 -49.321 1.00 70.19 107 LEU A N 1
ATOM 824 C CA . LEU A 1 107 ? 17.911 0.091 -50.322 1.00 70.19 107 LEU A CA 1
ATOM 825 C C . LEU A 1 107 ? 19.045 -0.823 -50.813 1.00 70.19 107 LEU A C 1
ATOM 827 O O . LEU A 1 107 ? 19.914 -0.399 -51.571 1.00 70.19 107 LEU A O 1
ATOM 831 N N . ARG A 1 108 ? 19.022 -2.108 -50.438 1.00 63.69 108 ARG A N 1
ATOM 832 C CA . ARG A 1 108 ? 19.920 -3.152 -50.981 1.00 63.69 108 ARG A CA 1
ATOM 833 C C . ARG A 1 108 ? 19.555 -3.537 -52.429 1.00 63.69 108 ARG A C 1
ATOM 835 O O . ARG A 1 108 ? 19.266 -4.693 -52.716 1.00 63.69 108 ARG A O 1
ATOM 842 N N . LEU A 1 109 ? 19.536 -2.565 -53.336 1.00 68.50 109 LEU A N 1
ATOM 843 C CA . LEU A 1 109 ? 19.228 -2.743 -54.758 1.00 68.50 109 LEU A CA 1
ATOM 844 C C . LEU A 1 109 ? 20.475 -2.531 -55.625 1.00 68.50 109 LEU A C 1
ATOM 846 O O . LEU A 1 109 ? 21.454 -1.916 -55.201 1.00 68.50 109 LEU A O 1
ATOM 850 N N . GLU A 1 110 ? 20.431 -3.003 -56.871 1.00 76.75 110 GLU A N 1
ATOM 851 C CA . GLU A 1 110 ? 21.473 -2.694 -57.852 1.00 76.75 110 GLU A CA 1
ATOM 852 C C . GLU A 1 110 ? 21.525 -1.187 -58.142 1.00 76.75 110 GLU A C 1
ATOM 854 O O . GLU A 1 110 ? 20.493 -0.532 -58.310 1.00 76.75 110 GLU A O 1
ATOM 859 N N . THR A 1 111 ? 22.732 -0.630 -58.289 1.00 80.50 111 THR A N 1
ATOM 860 C CA . THR A 1 111 ? 22.953 0.801 -58.576 1.00 80.50 111 THR A CA 1
ATOM 861 C C . THR A 1 111 ? 22.144 1.291 -59.781 1.00 80.50 111 THR A C 1
ATOM 863 O O . THR A 1 111 ? 21.673 2.426 -59.788 1.00 80.50 111 THR A O 1
ATOM 866 N N . ALA A 1 112 ? 21.942 0.436 -60.790 1.00 81.81 112 ALA A N 1
ATOM 867 C CA . ALA A 1 112 ? 21.124 0.741 -61.960 1.00 81.81 112 ALA A CA 1
ATOM 868 C C . ALA A 1 112 ? 19.629 0.902 -61.625 1.00 81.81 112 ALA A C 1
ATOM 870 O O . ALA A 1 112 ? 18.970 1.767 -62.197 1.00 81.81 112 ALA A O 1
ATOM 871 N N . ALA A 1 113 ? 19.095 0.117 -60.686 1.00 81.75 113 ALA A N 1
ATOM 872 C CA . ALA A 1 113 ? 17.715 0.244 -60.220 1.00 81.75 113 ALA A CA 1
ATOM 873 C C . ALA A 1 113 ? 17.512 1.532 -59.411 1.00 81.75 113 ALA A C 1
ATOM 875 O O . ALA A 1 113 ? 16.555 2.264 -59.651 1.00 81.75 113 ALA A O 1
ATOM 876 N N . ILE A 1 114 ? 18.461 1.860 -58.530 1.00 81.50 114 ILE A N 1
ATOM 877 C CA . ILE A 1 114 ? 18.440 3.104 -57.748 1.00 81.50 114 ILE A CA 1
ATOM 878 C C . ILE A 1 114 ? 18.552 4.321 -58.680 1.00 81.50 114 ILE A C 1
ATOM 880 O O . ILE A 1 114 ? 17.814 5.290 -58.535 1.00 81.50 114 ILE A O 1
ATOM 884 N N . ALA A 1 115 ? 19.415 4.261 -59.696 1.00 85.56 115 ALA A N 1
ATOM 885 C CA . ALA A 1 115 ? 19.557 5.324 -60.690 1.00 85.56 115 ALA A CA 1
ATOM 886 C C . ALA A 1 115 ? 18.243 5.616 -61.440 1.00 85.56 115 ALA A C 1
ATOM 888 O O . ALA A 1 115 ? 17.915 6.781 -61.653 1.00 85.56 115 ALA A O 1
ATOM 889 N N . ARG A 1 116 ? 17.461 4.575 -61.771 1.00 85.00 116 ARG A N 1
ATOM 890 C CA . ARG A 1 116 ? 16.129 4.731 -62.383 1.00 85.00 116 ARG A CA 1
ATOM 891 C C . ARG A 1 116 ? 15.120 5.377 -61.435 1.00 85.00 116 ARG A C 1
ATOM 893 O O . ARG A 1 116 ? 14.401 6.268 -61.868 1.00 85.00 116 ARG A O 1
ATOM 900 N N . LEU A 1 117 ? 15.096 4.977 -60.160 1.00 85.50 117 LEU A N 1
ATOM 901 C CA . LEU A 1 117 ? 14.208 5.574 -59.148 1.00 85.50 117 LEU A CA 1
ATOM 902 C C . LEU A 1 117 ? 14.472 7.073 -58.955 1.00 85.50 117 LEU A C 1
ATOM 904 O O . LEU A 1 117 ? 13.539 7.847 -58.780 1.00 85.50 117 LEU A O 1
ATOM 908 N N . PHE A 1 118 ? 15.740 7.477 -59.021 1.00 82.19 118 PHE A N 1
ATOM 909 C CA . PHE A 1 118 ? 16.159 8.874 -58.889 1.00 82.19 118 PHE A CA 1
ATOM 910 C C . PHE A 1 118 ? 16.237 9.633 -60.219 1.00 82.19 118 PHE A C 1
ATOM 912 O O . PHE A 1 118 ? 16.631 10.796 -60.215 1.00 82.19 118 PHE A O 1
ATOM 919 N N . VAL A 1 119 ? 15.887 8.998 -61.343 1.00 89.94 119 VAL A N 1
ATOM 920 C CA . VAL A 1 119 ? 15.908 9.600 -62.688 1.00 89.94 119 VAL A CA 1
ATOM 921 C C . VAL A 1 119 ? 17.274 10.233 -63.018 1.00 89.94 119 VAL A C 1
ATOM 923 O O . VAL A 1 119 ? 17.378 11.366 -63.481 1.00 89.94 119 VAL A O 1
ATOM 926 N N . VAL A 1 120 ? 18.364 9.501 -62.760 1.00 91.00 120 VAL A N 1
ATOM 927 C CA . VAL A 1 120 ? 19.742 9.938 -63.055 1.00 91.00 120 VAL A CA 1
ATOM 928 C C . VAL A 1 120 ? 20.542 8.861 -63.796 1.00 91.00 120 VAL A C 1
ATOM 930 O O . VAL A 1 120 ? 20.230 7.675 -63.681 1.00 91.00 120 VAL A O 1
ATOM 933 N N . PRO A 1 121 ? 21.625 9.223 -64.514 1.00 92.88 121 PRO A N 1
ATOM 934 C CA . PRO A 1 121 ? 22.536 8.240 -65.094 1.00 92.88 121 PRO A CA 1
ATOM 935 C C . PRO A 1 121 ? 23.171 7.327 -64.036 1.00 92.88 121 PRO A C 1
ATOM 937 O O . PRO A 1 121 ? 23.530 7.767 -62.938 1.00 92.88 121 PRO A O 1
ATOM 940 N N . THR A 1 122 ? 23.398 6.059 -64.387 1.00 88.06 122 THR A N 1
ATOM 941 C CA . THR A 1 122 ? 23.985 5.059 -63.477 1.00 88.06 122 THR A CA 1
ATOM 942 C C . THR A 1 122 ? 25.369 5.465 -62.967 1.00 88.06 122 THR A C 1
ATOM 944 O O . THR A 1 122 ? 25.661 5.268 -61.789 1.00 88.06 122 THR A O 1
ATOM 947 N N . ALA A 1 123 ? 26.194 6.102 -63.807 1.00 89.12 123 ALA A N 1
ATOM 948 C CA . ALA A 1 123 ? 27.507 6.619 -63.411 1.00 89.12 123 ALA A CA 1
ATOM 949 C C . ALA A 1 123 ? 27.406 7.692 -62.307 1.00 89.12 123 ALA A C 1
ATOM 951 O O . ALA A 1 123 ? 28.166 7.671 -61.337 1.00 89.12 123 ALA A O 1
ATOM 952 N N . THR A 1 124 ? 26.412 8.581 -62.400 1.00 85.50 124 THR A N 1
ATOM 953 C CA . THR A 1 124 ? 26.140 9.618 -61.394 1.00 85.50 124 THR A CA 1
ATOM 954 C C . THR A 1 124 ? 25.726 8.997 -60.063 1.00 85.50 124 THR A C 1
ATOM 956 O O . THR A 1 124 ? 26.223 9.401 -59.009 1.00 85.50 124 THR A O 1
ATOM 959 N N . MET A 1 125 ? 24.859 7.979 -60.091 1.00 89.38 125 MET A N 1
ATOM 960 C CA . MET A 1 125 ? 24.447 7.268 -58.878 1.00 89.38 125 MET A CA 1
ATOM 961 C C . MET A 1 125 ? 25.606 6.473 -58.254 1.00 89.38 125 MET A C 1
ATOM 963 O O . MET A 1 125 ? 25.790 6.510 -57.039 1.00 89.38 125 MET A O 1
ATOM 967 N N . ALA A 1 126 ? 26.456 5.835 -59.064 1.00 84.06 126 ALA A N 1
ATOM 968 C CA . ALA A 1 126 ? 27.640 5.123 -58.577 1.00 84.06 126 ALA A CA 1
ATOM 969 C C . ALA A 1 126 ? 28.617 6.053 -57.830 1.00 84.06 126 ALA A C 1
ATOM 971 O O . ALA A 1 126 ? 29.114 5.708 -56.751 1.00 84.06 126 ALA A O 1
ATOM 972 N N . ALA A 1 127 ? 28.847 7.262 -58.354 1.00 85.81 127 ALA A N 1
ATOM 973 C CA . ALA A 1 127 ? 29.671 8.273 -57.692 1.00 85.81 127 ALA A CA 1
ATOM 974 C C . ALA A 1 127 ? 29.059 8.732 -56.354 1.00 85.81 127 ALA A C 1
ATOM 976 O O . ALA A 1 127 ? 29.774 8.848 -55.353 1.00 85.81 127 ALA A O 1
ATOM 977 N N . ARG A 1 128 ? 27.732 8.934 -56.308 1.00 84.88 128 ARG A N 1
ATOM 978 C CA . ARG A 1 128 ? 26.997 9.301 -55.083 1.00 84.88 128 ARG A CA 1
ATOM 979 C C . ARG A 1 128 ? 27.103 8.218 -54.008 1.00 84.88 128 ARG A C 1
ATOM 981 O O . ARG A 1 128 ? 27.467 8.534 -52.878 1.00 84.88 128 ARG A O 1
ATOM 988 N N . VAL A 1 129 ? 26.883 6.952 -54.365 1.00 82.38 129 VAL A N 1
ATOM 989 C CA . VAL A 1 129 ? 27.018 5.806 -53.445 1.00 82.38 129 VAL A CA 1
ATOM 990 C C . VAL A 1 129 ? 28.446 5.688 -52.916 1.00 82.38 129 VAL A C 1
ATOM 992 O O . VAL A 1 129 ? 28.650 5.480 -51.722 1.00 82.38 129 VAL A O 1
ATOM 995 N N . THR A 1 130 ? 29.451 5.859 -53.774 1.00 84.00 130 THR A N 1
ATOM 996 C CA . THR A 1 130 ? 30.863 5.778 -53.366 1.00 84.00 130 THR A CA 1
ATOM 997 C C . THR A 1 130 ? 31.230 6.896 -52.387 1.00 84.00 130 THR A C 1
ATOM 999 O O . THR A 1 130 ? 31.884 6.639 -51.375 1.00 84.00 130 THR A O 1
ATOM 1002 N N . ARG A 1 131 ? 30.755 8.127 -52.629 1.00 81.19 131 ARG A N 1
ATOM 1003 C CA . ARG A 1 131 ? 30.929 9.256 -51.703 1.00 81.19 131 ARG A CA 1
ATOM 1004 C C . ARG A 1 131 ? 30.217 9.002 -50.372 1.00 81.19 131 ARG A C 1
ATOM 1006 O O . ARG A 1 131 ? 30.825 9.203 -49.327 1.00 81.19 131 ARG A O 1
ATOM 1013 N N . ALA A 1 132 ? 28.982 8.506 -50.403 1.00 76.69 132 ALA A N 1
ATOM 1014 C CA . ALA A 1 132 ? 28.222 8.173 -49.200 1.00 76.69 132 ALA A CA 1
ATOM 1015 C C . ALA A 1 132 ? 28.913 7.072 -48.371 1.00 76.69 132 ALA A C 1
ATOM 1017 O O . A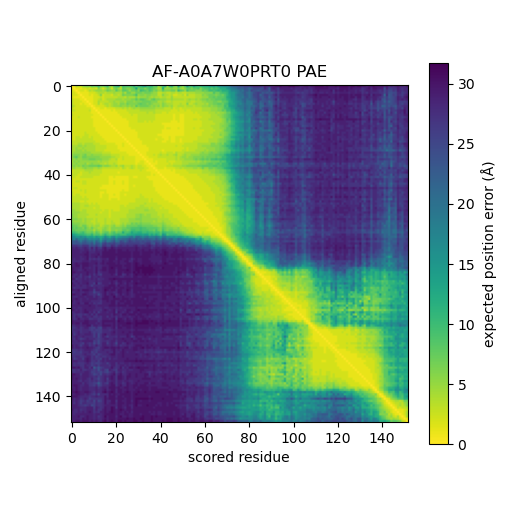LA A 1 132 ? 29.085 7.231 -47.167 1.00 76.69 132 ALA A O 1
ATOM 1018 N N . LYS A 1 133 ? 29.424 6.011 -49.015 1.00 72.81 133 LYS A N 1
ATOM 1019 C CA . LYS A 1 133 ? 30.231 4.964 -48.359 1.00 72.81 133 LYS A CA 1
ATOM 1020 C C . LYS A 1 133 ? 31.523 5.510 -47.753 1.00 72.81 133 LYS A C 1
ATOM 1022 O O . LYS A 1 133 ? 31.931 5.049 -46.694 1.00 72.81 133 LYS A O 1
ATOM 1027 N N . LYS A 1 134 ? 32.175 6.476 -48.407 1.00 76.06 134 LYS A N 1
ATOM 1028 C CA . LYS A 1 134 ? 33.382 7.127 -47.875 1.00 76.06 134 LYS A CA 1
ATOM 1029 C C . LYS A 1 134 ? 33.079 7.915 -46.597 1.00 76.06 134 LYS A C 1
ATOM 1031 O O . LYS A 1 134 ? 33.860 7.825 -45.661 1.00 76.06 134 LYS A O 1
ATOM 1036 N N . ILE A 1 135 ? 31.947 8.622 -46.557 1.00 71.44 135 ILE A N 1
ATOM 1037 C CA . ILE A 1 135 ? 31.482 9.366 -45.374 1.00 71.44 135 ILE A CA 1
ATOM 1038 C C . ILE A 1 135 ? 31.071 8.395 -44.256 1.00 71.44 135 ILE A C 1
ATOM 1040 O O . ILE A 1 135 ? 31.503 8.552 -43.124 1.00 71.44 135 ILE A O 1
ATOM 1044 N N . ALA A 1 136 ? 30.332 7.327 -44.566 1.00 66.38 136 ALA A N 1
ATOM 1045 C CA . ALA A 1 136 ? 29.978 6.306 -43.576 1.00 66.38 136 ALA A CA 1
ATOM 1046 C C . ALA A 1 136 ? 31.216 5.611 -42.970 1.00 66.38 136 ALA A C 1
ATOM 1048 O O . ALA A 1 136 ? 31.248 5.313 -41.781 1.00 66.38 136 ALA A O 1
ATOM 1049 N N . ARG A 1 137 ? 32.265 5.386 -43.774 1.00 70.81 137 ARG A N 1
ATOM 1050 C CA . ARG A 1 137 ? 33.533 4.785 -43.323 1.00 70.81 137 ARG A CA 1
ATOM 1051 C C . ARG A 1 137 ? 34.437 5.738 -42.542 1.00 70.81 137 ARG A C 1
ATOM 1053 O O . ARG A 1 137 ? 35.358 5.256 -41.895 1.00 70.81 137 ARG A O 1
ATOM 1060 N N . SER A 1 138 ? 34.221 7.054 -42.597 1.00 69.56 138 SER A N 1
ATOM 1061 C CA . SER A 1 138 ? 35.088 8.031 -41.922 1.00 69.56 138 SER A CA 1
ATOM 1062 C C . SER A 1 138 ? 34.772 8.219 -40.435 1.00 69.56 138 SER A C 1
ATOM 1064 O O . SER A 1 138 ? 35.205 9.209 -39.858 1.00 69.56 138 SER A O 1
ATOM 1066 N N . GLY A 1 139 ? 34.029 7.295 -39.816 1.00 59.78 139 GLY A N 1
ATOM 1067 C CA . GLY A 1 139 ? 33.737 7.338 -38.383 1.00 59.78 139 GLY A CA 1
ATOM 1068 C C . GLY A 1 139 ? 32.814 8.494 -38.018 1.00 59.78 139 GLY A C 1
ATOM 1069 O O . GLY A 1 139 ? 33.159 9.331 -37.190 1.00 59.78 139 GLY A O 1
ATOM 1070 N N . ILE A 1 140 ? 31.645 8.563 -38.659 1.00 62.47 140 ILE A N 1
ATOM 1071 C CA . ILE A 1 140 ? 30.576 9.448 -38.193 1.00 62.47 140 ILE A CA 1
ATOM 1072 C C . ILE A 1 140 ? 30.242 9.030 -36.760 1.00 62.47 140 ILE A C 1
ATOM 1074 O O . ILE A 1 140 ? 29.816 7.896 -36.545 1.00 62.47 140 ILE A O 1
ATOM 1078 N N . ALA A 1 141 ? 30.474 9.925 -35.797 1.00 55.81 141 ALA A N 1
ATOM 1079 C CA . ALA A 1 141 ? 30.166 9.658 -34.401 1.00 55.81 141 ALA A CA 1
ATOM 1080 C C . ALA A 1 141 ? 28.671 9.353 -34.280 1.00 55.81 141 ALA A C 1
ATOM 1082 O O . ALA A 1 141 ? 27.826 10.183 -34.624 1.00 55.81 141 ALA A O 1
ATOM 1083 N N . TYR A 1 142 ? 28.363 8.137 -33.836 1.00 53.41 142 TYR A N 1
ATOM 1084 C CA . TYR A 1 142 ? 27.001 7.720 -33.573 1.00 53.41 142 TYR A CA 1
ATOM 1085 C C . TYR A 1 142 ? 26.429 8.605 -32.462 1.00 53.41 142 TYR A C 1
ATOM 1087 O O . TYR A 1 142 ? 26.915 8.604 -31.332 1.00 53.41 142 TYR A O 1
ATOM 1095 N N . ARG A 1 143 ? 25.419 9.405 -32.801 1.00 62.03 143 ARG A N 1
ATOM 1096 C CA . ARG A 1 143 ? 24.715 10.269 -31.862 1.00 62.03 143 ARG A CA 1
ATOM 1097 C C . ARG A 1 143 ? 23.228 10.225 -32.173 1.00 62.03 143 ARG A C 1
ATOM 1099 O O . ARG A 1 143 ? 22.827 10.335 -33.330 1.00 62.03 143 ARG A O 1
ATOM 1106 N N . VAL A 1 144 ? 22.423 10.108 -31.121 1.00 54.25 144 VAL A N 1
ATOM 1107 C CA . VAL A 1 144 ? 20.977 10.309 -31.205 1.00 54.25 144 VAL A CA 1
ATOM 1108 C C . VAL A 1 144 ? 20.721 11.751 -31.654 1.00 54.25 144 VAL A C 1
ATOM 1110 O O . VAL A 1 144 ? 21.213 12.670 -30.984 1.00 54.25 144 VAL A O 1
ATOM 1113 N N . PRO A 1 145 ? 19.993 11.964 -32.768 1.00 60.53 145 PRO A N 1
ATOM 1114 C CA . PRO A 1 145 ? 19.640 13.302 -33.214 1.00 60.53 145 PRO A CA 1
ATOM 1115 C C . PRO A 1 145 ? 18.970 14.068 -32.077 1.00 60.53 145 PRO A C 1
ATOM 1117 O O . PRO A 1 145 ? 18.111 13.531 -31.375 1.00 60.53 145 PRO A O 1
ATOM 1120 N N . GLU A 1 146 ? 19.382 15.313 -31.860 1.00 59.81 146 GLU A N 1
ATOM 1121 C CA . GLU A 1 146 ? 18.709 16.158 -30.875 1.00 59.81 146 GLU A CA 1
ATOM 1122 C C . GLU A 1 146 ? 17.254 16.385 -31.302 1.00 59.81 146 GLU A C 1
ATOM 1124 O O . GLU A 1 146 ? 16.936 16.335 -32.486 1.00 59.81 146 GLU A O 1
ATOM 1129 N N . ALA A 1 147 ? 16.359 16.692 -30.360 1.00 63.44 147 ALA A N 1
ATOM 1130 C CA . ALA A 1 147 ? 14.940 16.908 -30.669 1.00 63.44 147 ALA A CA 1
ATOM 1131 C C . ALA A 1 147 ? 14.708 17.952 -31.786 1.00 63.44 147 ALA A C 1
ATOM 1133 O O . ALA A 1 147 ? 13.742 17.854 -32.532 1.00 63.44 147 ALA A O 1
ATOM 1134 N N . ARG A 1 148 ? 15.629 18.913 -31.949 1.00 66.25 148 ARG A N 1
ATOM 1135 C CA . ARG A 1 148 ? 15.627 19.926 -33.023 1.00 66.25 148 ARG A CA 1
ATOM 1136 C C . ARG A 1 148 ? 16.006 19.401 -34.417 1.00 66.25 148 ARG A C 1
ATOM 1138 O O . ARG A 1 148 ? 15.876 20.130 -35.393 1.00 66.25 148 ARG A O 1
ATOM 1145 N N . GLU A 1 149 ? 16.549 18.193 -34.500 1.00 58.69 149 GLU A N 1
ATOM 1146 C CA . GLU A 1 149 ? 17.007 17.528 -35.728 1.00 58.69 149 GLU A CA 1
ATOM 1147 C C . GLU A 1 149 ? 16.001 16.473 -36.212 1.00 58.69 149 GLU A C 1
ATOM 1149 O O . GLU A 1 149 ? 16.131 15.955 -37.324 1.00 58.69 149 GLU A O 1
ATOM 1154 N N . LEU A 1 150 ? 14.991 16.164 -35.393 1.00 55.44 150 LEU A N 1
ATOM 1155 C CA . LEU A 1 150 ? 13.871 15.319 -35.778 1.00 55.44 150 LEU A CA 1
ATOM 1156 C C . LEU A 1 150 ? 12.899 16.133 -36.649 1.00 55.44 150 LEU A C 1
ATOM 1158 O O . LEU A 1 150 ? 12.566 17.264 -36.291 1.00 55.44 150 LEU A O 1
ATOM 1162 N N . PRO A 1 151 ? 12.441 15.595 -37.793 1.00 58.59 151 PRO A N 1
ATOM 1163 C CA . PRO A 1 151 ? 11.370 16.227 -38.549 1.00 58.59 151 PRO A CA 1
ATOM 1164 C C . PRO A 1 151 ? 10.099 16.235 -37.688 1.00 58.59 151 PRO A C 1
ATOM 1166 O O . PRO A 1 151 ? 9.699 15.189 -37.175 1.00 58.59 151 PRO A O 1
ATOM 1169 N N . GLY A 1 152 ? 9.523 17.425 -37.498 1.00 46.59 152 GLY A N 1
ATOM 1170 C CA . GLY A 1 152 ? 8.206 17.609 -36.883 1.00 46.59 152 GLY A CA 1
ATOM 1171 C C . GLY A 1 152 ? 7.069 17.198 -37.805 1.00 46.59 152 GLY A C 1
ATOM 1172 O O . GLY A 1 152 ? 7.274 17.217 -39.041 1.00 46.59 152 GLY A O 1
#

Radius of gyration: 35.39 Å; Cα contacts (8 Å, |Δi|>4): 88; chains: 1; bounding box: 62×34×92 Å

Nearest PDB structures (foldseek):
  6kop-assembly1_F  TM=4.283E-01  e=2.935E-03  Mycobacterium tuberculosis H37Rv
  8z6g-assembly3_F  TM=3.497E-01  e=5.464E-02  Pseudomonas aeruginosa
  6koq-assembly1_F  TM=3.745E-01  e=6.733E-02  Mycobacterium tuberculosis H37Rv
  8z6g-assembly1_B  TM=3.514E-01  e=6.391E-02  Pseudomonas aeruginosa

Foldseek 3Di:
DLVVVCVVLVDNVLSVVLLVVLVVVQVVCCVPPNQDPDNPVSSVVSSNVSSVVVVVVVVVCVVCVVVPDDPPCPVPPVVPPPDVPVVQLQLLVDPVQPPLLSVVSNDPDDLVVSCVVVVHDSVVSVVSVVVSVVVSVVCPPDDDDDPVRDDD

Secondary structure (DSSP, 8-state):
-HHHHHHHHS-HHHHHHHHHHHHHHHHHHHHHH---S-HHHHHHHHHHHHHHHHHHHHHHHHHHGGGG-----TT--GGG---HHHHHHHHHT-TTS-HHHHHHHHS-S-HHHHHHHTTS-HHHHHHHHHHHHHHHHTT----PPPGGGS--

Solvent-accessible surface area (backbone atoms only — not comparable to full-atom values): 8899 Å² total; per-residue (Å²): 103,52,72,62,36,23,72,74,68,74,34,62,68,56,21,49,53,17,43,52,55,21,51,56,50,43,58,59,44,31,75,74,74,45,81,60,98,51,56,67,62,50,39,54,52,43,14,53,51,47,37,52,52,50,54,52,49,49,55,48,45,66,68,46,53,66,76,70,55,71,81,74,65,82,78,61,45,79,84,70,54,91,47,69,64,60,56,51,50,54,64,27,65,37,84,92,39,57,70,70,35,20,52,58,61,63,47,95,63,57,57,61,58,53,10,59,77,69,74,47,58,46,70,60,38,49,53,44,48,52,51,39,52,51,52,64,69,66,65,68,78,88,68,83,72,54,82,88,69,53,87,129